Protein AF-A0A2P2GX58-F1 (afdb_monomer_lite)

Secondary structure (DSSP, 8-state):
--------HHHHHHHHHHHHHHHHT--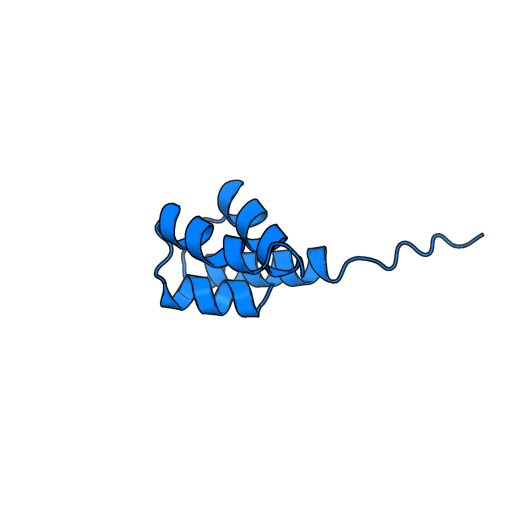--HHHHHHHHHHT-TTTHHHHHHHHHHTT--HHHHHHHHH--

pLDDT: mean 76.49, std 14.19, range [42.69, 90.06]

Organism: Streptomyces showdoensis (NCBI:txid68268)

Foldseek 3Di:
DDPPPPDPPLPQLLVQLQVLCVVVPHDDDPLSSVLSSQLSPPVRVVSNQVSCVVVPNDSVSSVVSSVSD

Radius of gyration: 12.34 Å; chains: 1; bounding box: 23×32×35 Å

Sequence (69 aa):
MAPVATAAPAQASQFDCQQYLLDVGYKVGAKTRQACSYGGSVTHAGLCYPILVSIGVKSLHATTACRLS

Structure (mmCIF, N/CA/C/O backbone):
data_AF-A0A2P2GX58-F1
#
_entry.id   AF-A0A2P2GX58-F1
#
loop_
_atom_site.group_PDB
_atom_site.id
_atom_site.type_symbol
_atom_site.label_atom_id
_atom_site.label_alt_id
_atom_site.label_comp_id
_atom_site.label_asym_id
_atom_site.label_entity_id
_atom_site.label_seq_id
_atom_site.pdbx_PDB_ins_code
_atom_site.Cartn_x
_atom_site.Cartn_y
_atom_site.Cartn_z
_atom_site.occupancy
_atom_site.B_iso_or_equiv
_atom_site.auth_seq_id
_atom_site.auth_comp_id
_atom_site.auth_asym_id
_atom_site.auth_atom_id
_atom_site.pdbx_PDB_model_num
ATOM 1 N N . MET A 1 1 ? 15.037 -25.527 -26.966 1.00 42.69 1 MET A N 1
ATOM 2 C CA . MET A 1 1 ? 14.274 -24.267 -26.851 1.00 42.69 1 MET A CA 1
ATOM 3 C C . MET A 1 1 ? 13.689 -24.223 -25.448 1.00 42.69 1 MET A C 1
ATOM 5 O O . MET A 1 1 ? 12.862 -25.061 -25.131 1.00 42.69 1 MET A O 1
ATOM 9 N N . ALA A 1 2 ? 14.208 -23.379 -24.561 1.00 48.56 2 ALA A N 1
ATOM 10 C CA . ALA A 1 2 ? 13.690 -23.245 -23.199 1.00 48.56 2 ALA A CA 1
ATOM 11 C C . ALA A 1 2 ? 13.138 -21.822 -23.057 1.00 48.56 2 ALA A C 1
ATOM 13 O O . ALA A 1 2 ? 13.834 -20.888 -23.466 1.00 48.56 2 ALA A O 1
ATOM 14 N N . PRO A 1 3 ? 11.911 -21.627 -22.549 1.00 46.91 3 PRO A N 1
ATOM 15 C CA . PRO A 1 3 ? 11.365 -20.297 -22.377 1.00 46.91 3 PRO A CA 1
ATOM 16 C C . PRO A 1 3 ? 12.050 -19.697 -21.153 1.00 46.91 3 PRO A C 1
ATOM 18 O O . PRO A 1 3 ? 11.707 -20.012 -20.018 1.00 46.91 3 PRO A O 1
ATOM 21 N N . VAL A 1 4 ? 13.051 -18.847 -21.359 1.00 46.50 4 VAL A N 1
ATOM 22 C CA . VAL A 1 4 ? 13.591 -18.032 -20.267 1.00 46.50 4 VAL A CA 1
ATOM 23 C C . VAL A 1 4 ? 12.650 -16.846 -20.092 1.00 46.50 4 VAL A C 1
ATOM 25 O O . VAL A 1 4 ? 12.953 -15.716 -20.458 1.00 46.50 4 VAL A O 1
ATOM 28 N N . ALA A 1 5 ? 11.463 -17.116 -19.558 1.00 52.94 5 ALA A N 1
ATOM 29 C CA . ALA A 1 5 ? 10.625 -16.088 -18.963 1.00 52.94 5 ALA A CA 1
ATOM 30 C C . ALA A 1 5 ? 11.096 -15.866 -17.518 1.00 52.94 5 ALA A C 1
ATOM 32 O O . ALA A 1 5 ? 10.355 -16.101 -16.571 1.00 52.94 5 ALA A O 1
ATOM 33 N N . THR A 1 6 ? 12.350 -15.449 -17.333 1.00 45.34 6 THR A N 1
ATOM 34 C CA . THR A 1 6 ? 12.877 -15.097 -16.005 1.00 45.34 6 THR A CA 1
ATOM 35 C C . THR A 1 6 ? 12.945 -13.584 -15.878 1.00 45.34 6 THR A C 1
ATOM 37 O O . THR A 1 6 ? 14.009 -12.986 -15.770 1.00 45.34 6 THR A O 1
ATOM 40 N N . ALA A 1 7 ? 11.781 -12.949 -15.920 1.00 46.91 7 ALA A N 1
ATOM 41 C CA . ALA A 1 7 ? 11.626 -11.565 -15.506 1.00 46.91 7 ALA A CA 1
ATOM 42 C C . ALA A 1 7 ? 10.347 -11.468 -14.686 1.00 46.91 7 ALA A C 1
ATOM 44 O O . ALA A 1 7 ? 9.288 -11.149 -15.217 1.00 46.91 7 ALA A O 1
ATOM 45 N N . ALA A 1 8 ? 10.422 -11.763 -13.389 1.00 43.91 8 ALA A N 1
ATOM 46 C CA . ALA A 1 8 ? 9.350 -11.342 -12.503 1.00 43.91 8 ALA A CA 1
ATOM 47 C C . ALA A 1 8 ? 9.781 -11.017 -11.061 1.00 43.91 8 ALA A C 1
ATOM 49 O O . ALA A 1 8 ? 9.077 -11.424 -10.137 1.00 43.91 8 ALA A O 1
ATOM 50 N N . PRO A 1 9 ? 10.845 -10.216 -10.821 1.00 50.31 9 PRO A N 1
ATOM 51 C CA . PRO A 1 9 ? 10.914 -9.499 -9.548 1.00 50.31 9 PRO A CA 1
ATOM 52 C C . PRO A 1 9 ? 9.636 -8.658 -9.350 1.00 50.31 9 PRO A C 1
ATOM 54 O O . PRO A 1 9 ? 9.055 -8.668 -8.279 1.00 50.31 9 PRO A O 1
ATOM 57 N N . ALA A 1 10 ? 9.068 -8.085 -10.419 1.00 52.34 10 ALA A N 1
ATOM 58 C CA . ALA A 1 10 ? 7.817 -7.330 -10.342 1.00 52.34 10 ALA A CA 1
ATOM 59 C C . ALA A 1 10 ? 6.565 -8.147 -9.952 1.00 52.34 10 ALA A C 1
ATOM 61 O O . ALA A 1 10 ? 5.598 -7.532 -9.513 1.00 52.34 10 ALA A O 1
ATOM 62 N N . GLN A 1 11 ? 6.524 -9.482 -10.126 1.00 52.41 11 GLN A N 1
ATOM 63 C CA . GLN A 1 11 ? 5.359 -10.290 -9.701 1.00 52.41 11 GLN A CA 1
ATOM 64 C C . GLN A 1 11 ? 5.492 -10.797 -8.268 1.00 52.41 11 GLN A C 1
ATOM 66 O O . GLN A 1 11 ? 4.495 -10.787 -7.549 1.00 52.41 11 GLN A O 1
ATOM 71 N N . ALA A 1 12 ? 6.690 -11.220 -7.852 1.00 57.53 12 ALA A N 1
ATOM 72 C CA . ALA A 1 12 ? 6.932 -11.655 -6.477 1.00 57.53 12 ALA A CA 1
ATOM 73 C C . ALA A 1 12 ? 6.714 -10.488 -5.510 1.00 57.53 12 ALA A C 1
ATOM 75 O O . ALA A 1 12 ? 5.859 -10.554 -4.635 1.00 57.53 12 ALA A O 1
ATOM 76 N N . SER A 1 13 ? 7.351 -9.354 -5.781 1.00 68.12 13 SER A N 1
ATOM 77 C CA . SER A 1 13 ? 7.249 -8.197 -4.909 1.00 68.12 13 SER A CA 1
ATOM 78 C C . SER A 1 13 ? 5.856 -7.539 -4.934 1.00 68.12 13 SER A C 1
ATOM 80 O O . SER A 1 13 ? 5.376 -7.007 -3.932 1.00 68.12 13 SER A O 1
ATOM 82 N N . GLN A 1 14 ? 5.122 -7.650 -6.054 1.00 73.88 14 GLN A N 1
ATOM 83 C CA . GLN A 1 14 ? 3.692 -7.318 -6.065 1.00 73.88 14 GLN A CA 1
ATOM 84 C C . GLN A 1 14 ? 2.900 -8.191 -5.096 1.00 73.88 14 GLN A C 1
ATOM 86 O O . GLN A 1 14 ? 2.077 -7.671 -4.343 1.00 73.88 14 GLN A O 1
ATOM 91 N N . PHE A 1 15 ? 3.151 -9.499 -5.110 1.00 81.25 15 PHE A N 1
ATOM 92 C CA . PHE A 1 15 ? 2.475 -10.445 -4.237 1.00 81.25 15 PHE A CA 1
ATOM 93 C C . PHE A 1 15 ? 2.805 -10.195 -2.761 1.00 81.25 15 PHE A C 1
ATOM 95 O O . PHE A 1 15 ? 1.877 -10.159 -1.956 1.00 81.25 15 PHE A O 1
ATOM 102 N N . ASP A 1 16 ? 4.067 -9.935 -2.411 1.00 84.62 16 ASP A N 1
ATOM 103 C CA . ASP A 1 16 ? 4.489 -9.584 -1.046 1.00 84.62 16 ASP A CA 1
ATOM 104 C C . ASP A 1 16 ? 3.833 -8.285 -0.551 1.00 84.62 16 ASP A C 1
ATOM 106 O O . ASP A 1 16 ? 3.263 -8.245 0.542 1.00 84.62 16 ASP A O 1
ATOM 110 N N . CYS A 1 17 ? 3.814 -7.239 -1.382 1.00 83.75 17 CYS A N 1
ATOM 111 C CA . CYS A 1 17 ? 3.124 -5.982 -1.080 1.00 83.75 17 CYS A CA 1
ATOM 112 C C . CYS A 1 17 ? 1.620 -6.197 -0.826 1.00 83.75 17 CYS A C 1
ATOM 114 O O . CYS A 1 17 ? 1.050 -5.654 0.125 1.00 83.75 17 CYS A O 1
ATOM 116 N N . GLN A 1 18 ? 0.967 -7.027 -1.642 1.00 87.12 18 GLN A N 1
ATOM 117 C CA . GLN A 1 18 ? -0.443 -7.369 -1.464 1.00 87.12 18 GLN A CA 1
ATOM 118 C C . GLN A 1 18 ? -0.687 -8.212 -0.207 1.00 87.12 18 GLN A C 1
ATOM 120 O O . GLN A 1 18 ? -1.623 -7.928 0.538 1.00 87.12 18 GLN A O 1
ATOM 125 N N . GLN A 1 19 ? 0.132 -9.236 0.030 1.00 88.25 19 GLN A N 1
ATOM 126 C CA . GLN A 1 19 ? 0.025 -10.106 1.200 1.00 88.25 19 GLN A CA 1
ATOM 127 C C . GLN A 1 19 ? 0.212 -9.322 2.493 1.00 88.25 19 GLN A C 1
ATOM 129 O O . GLN A 1 19 ? -0.624 -9.439 3.380 1.00 88.25 19 GLN A O 1
ATOM 134 N N . TYR A 1 20 ? 1.217 -8.445 2.567 1.00 87.50 20 TYR A N 1
ATOM 135 C CA . TYR A 1 20 ? 1.411 -7.565 3.720 1.00 87.50 20 TYR A CA 1
ATOM 136 C C . TYR A 1 20 ? 0.167 -6.714 3.997 1.00 87.50 20 TYR A C 1
ATOM 138 O O . TYR A 1 20 ? -0.278 -6.592 5.134 1.00 87.50 20 TYR A O 1
ATOM 146 N N . LEU A 1 21 ? -0.437 -6.141 2.954 1.00 86.88 21 LEU A N 1
ATOM 147 C CA . LEU A 1 21 ? -1.648 -5.341 3.117 1.00 86.88 21 LEU A CA 1
ATOM 148 C C . LEU A 1 21 ? -2.835 -6.190 3.584 1.00 86.88 21 LEU A C 1
ATOM 150 O O . LEU A 1 21 ? -3.575 -5.726 4.447 1.00 86.88 21 LEU A O 1
ATOM 154 N N . LEU A 1 22 ? -3.000 -7.415 3.076 1.00 89.62 22 LEU A N 1
ATOM 155 C CA . LEU A 1 22 ? -4.030 -8.352 3.546 1.00 89.62 22 LEU A CA 1
ATOM 156 C C . LEU A 1 22 ? -3.821 -8.752 5.008 1.00 89.62 22 LEU A C 1
ATOM 158 O O . LEU A 1 22 ? -4.781 -8.724 5.773 1.00 89.62 22 LEU A O 1
ATOM 162 N N . ASP A 1 23 ? -2.585 -9.075 5.388 1.00 90.06 23 ASP A N 1
ATOM 163 C CA . ASP A 1 23 ? -2.195 -9.486 6.742 1.00 90.06 23 ASP A CA 1
ATOM 164 C C . ASP A 1 23 ? -2.452 -8.371 7.766 1.00 90.06 23 ASP A C 1
ATOM 166 O O . ASP A 1 23 ? -3.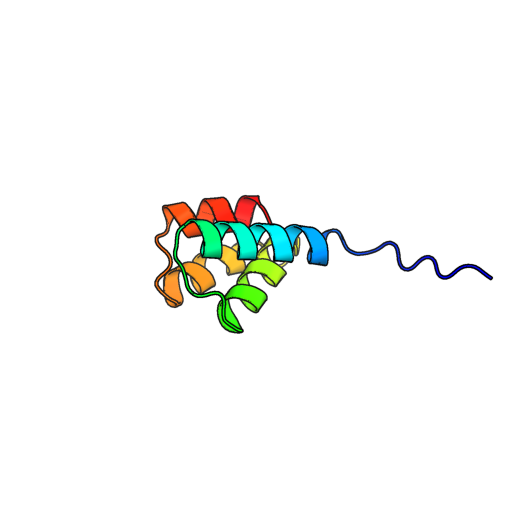028 -8.595 8.828 1.00 90.06 23 ASP A O 1
ATOM 170 N N . VAL A 1 24 ? -2.158 -7.125 7.384 1.00 88.50 24 VAL A N 1
ATOM 171 C CA . VAL A 1 24 ? -2.463 -5.936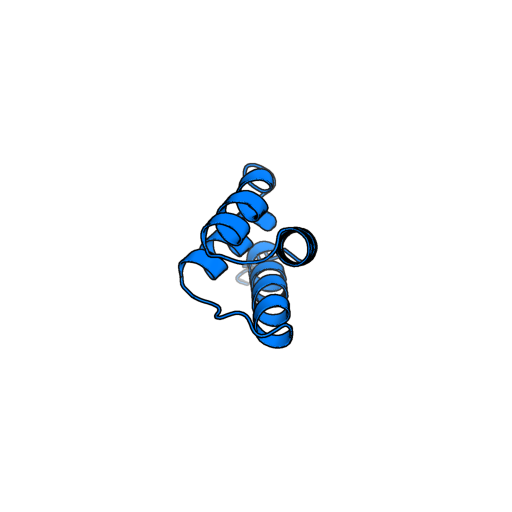 8.193 1.00 88.50 24 VAL A CA 1
ATOM 172 C C . VAL A 1 24 ? -3.975 -5.638 8.257 1.00 88.50 24 VAL A C 1
ATOM 174 O O . VAL A 1 24 ? -4.420 -4.866 9.108 1.00 88.50 24 VAL A O 1
ATOM 177 N N . GLY A 1 25 ? -4.789 -6.243 7.386 1.00 89.12 25 GLY A N 1
ATOM 178 C CA . GLY A 1 25 ? -6.249 -6.094 7.367 1.00 89.12 25 GLY A CA 1
ATOM 179 C C . GLY A 1 25 ? -6.790 -5.114 6.319 1.00 89.12 25 GLY A C 1
ATOM 180 O O . GLY A 1 25 ? -7.959 -4.724 6.375 1.00 89.12 25 GLY A O 1
ATOM 181 N N . TYR A 1 26 ? -5.976 -4.705 5.345 1.00 87.75 26 TYR A N 1
ATOM 182 C CA . TYR A 1 26 ? -6.425 -3.918 4.198 1.00 87.75 26 TYR A CA 1
ATOM 183 C C . TYR A 1 26 ? -7.037 -4.792 3.106 1.00 87.75 26 TYR A C 1
ATOM 185 O O . TYR A 1 26 ? -6.644 -5.930 2.855 1.00 87.75 26 TYR A O 1
ATOM 193 N N . LYS A 1 27 ? -7.985 -4.208 2.370 1.00 86.00 27 LYS A N 1
ATOM 194 C CA . LYS A 1 27 ? -8.567 -4.843 1.189 1.00 86.00 27 LYS A CA 1
ATOM 195 C C . LYS A 1 27 ? -7.647 -4.651 -0.010 1.00 86.00 27 LYS A C 1
ATOM 197 O O . LYS A 1 27 ? -7.481 -3.535 -0.504 1.00 86.00 27 LYS A O 1
ATOM 202 N N . VAL A 1 28 ? -7.096 -5.748 -0.518 1.00 84.44 28 VAL A N 1
ATOM 203 C CA . VAL A 1 28 ? -6.357 -5.743 -1.783 1.00 84.44 28 VAL A CA 1
ATOM 204 C C . VAL A 1 28 ? -7.337 -5.747 -2.948 1.00 84.44 28 VAL A C 1
ATOM 206 O O . VAL A 1 28 ? -7.988 -6.749 -3.234 1.00 84.44 28 VAL A O 1
ATOM 209 N N . GLY A 1 29 ? -7.430 -4.607 -3.628 1.00 83.81 29 GLY A N 1
ATOM 210 C CA . GLY A 1 29 ? -8.201 -4.446 -4.859 1.00 83.81 29 GLY A CA 1
ATOM 211 C C . GLY A 1 29 ? -7.314 -4.183 -6.076 1.00 83.81 29 GLY A C 1
ATOM 212 O O . GLY A 1 29 ? -6.084 -4.239 -6.005 1.00 83.81 29 GLY A O 1
ATOM 213 N N . ALA A 1 30 ? -7.943 -3.826 -7.198 1.00 84.00 30 ALA A N 1
ATOM 214 C CA . ALA A 1 30 ? -7.237 -3.465 -8.429 1.00 84.00 30 ALA A CA 1
ATOM 215 C C . ALA A 1 30 ? -6.254 -2.296 -8.223 1.00 84.00 30 ALA A C 1
ATOM 217 O O . ALA A 1 30 ? -5.118 -2.364 -8.680 1.00 84.00 30 ALA A O 1
ATOM 218 N N . LYS A 1 31 ? -6.647 -1.264 -7.460 1.00 83.12 31 LYS A N 1
ATOM 219 C CA . LYS A 1 31 ? -5.775 -0.118 -7.145 1.00 83.12 31 LYS A CA 1
ATOM 220 C C . LYS A 1 31 ? -4.568 -0.509 -6.291 1.00 83.12 31 LYS A C 1
ATOM 222 O O . LYS A 1 31 ? -3.482 0.009 -6.510 1.00 83.12 31 LYS A O 1
ATOM 227 N N . THR A 1 32 ? -4.741 -1.444 -5.356 1.00 84.25 32 THR A N 1
ATOM 228 C CA . THR A 1 32 ? -3.647 -1.970 -4.531 1.00 84.25 32 THR A CA 1
ATOM 229 C C . THR A 1 32 ? -2.652 -2.754 -5.379 1.00 84.25 32 THR A C 1
ATOM 231 O O . THR A 1 32 ? -1.456 -2.511 -5.284 1.00 84.25 32 THR A O 1
ATOM 234 N N . ARG A 1 33 ? -3.144 -3.627 -6.272 1.00 84.31 33 ARG A N 1
ATOM 235 C CA . ARG A 1 33 ? -2.311 -4.322 -7.272 1.00 84.31 33 ARG A CA 1
ATOM 236 C C . ARG A 1 33 ? -1.522 -3.339 -8.125 1.00 84.31 33 ARG A C 1
ATOM 238 O O . ARG A 1 33 ? -0.319 -3.492 -8.285 1.00 84.31 33 ARG A O 1
ATOM 245 N N . GLN A 1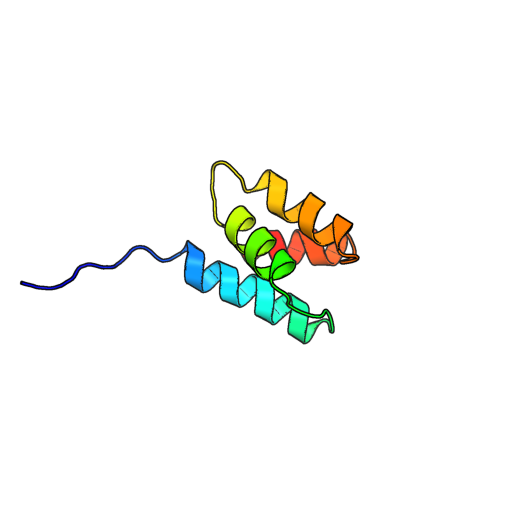 34 ? -2.197 -2.309 -8.627 1.00 83.75 34 GLN A N 1
ATOM 246 C CA . GLN A 1 34 ? -1.569 -1.278 -9.442 1.00 83.75 34 GLN A CA 1
ATOM 247 C C . GLN A 1 34 ? -0.480 -0.530 -8.655 1.00 83.75 34 GLN A C 1
ATOM 249 O O . GLN A 1 34 ? 0.627 -0.372 -9.157 1.00 83.75 34 GLN A O 1
ATOM 254 N N . ALA A 1 35 ? -0.750 -0.143 -7.404 1.00 83.50 35 ALA A N 1
ATOM 255 C CA . ALA A 1 35 ? 0.230 0.503 -6.532 1.00 83.50 35 ALA A CA 1
ATOM 256 C C . ALA A 1 35 ? 1.462 -0.378 -6.281 1.00 83.50 35 ALA A C 1
ATOM 258 O O . ALA A 1 35 ? 2.587 0.071 -6.489 1.00 83.50 35 ALA A O 1
ATOM 259 N N . CYS A 1 36 ? 1.248 -1.644 -5.915 1.00 81.38 36 CYS A N 1
ATOM 260 C CA . CYS A 1 36 ? 2.322 -2.613 -5.721 1.00 81.38 36 CYS A CA 1
ATOM 261 C C . CYS A 1 36 ? 3.117 -2.848 -7.021 1.00 81.38 36 CYS A C 1
ATOM 263 O O . CYS A 1 36 ? 4.331 -3.015 -6.979 1.00 81.38 36 CYS A O 1
ATOM 265 N N . SER A 1 37 ? 2.465 -2.792 -8.190 1.00 81.38 37 SER A N 1
ATOM 266 C CA . SER A 1 37 ? 3.143 -2.887 -9.492 1.00 81.38 37 SER A CA 1
ATOM 267 C C . SER A 1 37 ? 4.060 -1.702 -9.775 1.00 81.38 37 SER A C 1
ATOM 269 O O . SER A 1 37 ? 5.063 -1.857 -10.478 1.00 81.38 37 SER A O 1
ATOM 271 N N . TYR A 1 38 ? 3.726 -0.522 -9.256 1.00 81.06 38 TYR A N 1
ATOM 272 C CA . TYR A 1 38 ? 4.580 0.652 -9.380 1.00 81.06 38 TYR A CA 1
ATOM 273 C C . TYR A 1 38 ? 5.758 0.616 -8.417 1.00 81.06 38 TYR A C 1
ATOM 275 O O . TYR A 1 38 ? 6.820 1.106 -8.778 1.00 81.06 38 TYR A O 1
ATOM 283 N N . GLY A 1 39 ? 5.599 0.015 -7.237 1.00 73.06 39 GLY A N 1
ATOM 284 C CA . GLY A 1 39 ? 6.667 -0.085 -6.245 1.00 73.06 39 GLY A CA 1
ATOM 285 C C . GLY A 1 39 ? 7.884 -0.872 -6.747 1.00 73.06 39 GLY A C 1
ATOM 286 O O . GLY A 1 39 ? 9.006 -0.391 -6.625 1.00 73.06 39 GLY A O 1
ATOM 287 N N . GLY A 1 40 ? 7.652 -1.971 -7.472 1.00 68.56 40 GLY A N 1
ATOM 288 C CA . GLY A 1 40 ? 8.713 -2.742 -8.137 1.00 68.56 40 GLY A CA 1
ATOM 289 C C . GLY A 1 40 ? 9.234 -2.139 -9.446 1.00 68.56 40 GLY A C 1
ATOM 290 O O . GLY A 1 40 ? 10.110 -2.711 -10.096 1.00 68.56 40 GLY A O 1
ATOM 291 N N . SER A 1 41 ? 8.694 -0.995 -9.874 1.00 69.50 41 SER A N 1
ATOM 292 C CA . SER A 1 41 ? 9.129 -0.300 -11.086 1.00 69.50 41 SER A CA 1
ATOM 293 C C . SER A 1 41 ? 10.132 0.797 -10.746 1.00 69.50 41 SER A C 1
ATOM 295 O O . SER A 1 41 ? 9.771 1.801 -10.145 1.00 69.50 41 SER A O 1
ATOM 297 N N . VAL A 1 42 ? 11.368 0.693 -11.237 1.00 66.06 42 VAL A N 1
ATOM 298 C CA . VAL A 1 42 ? 12.440 1.684 -10.983 1.00 66.06 42 VAL A CA 1
ATOM 299 C C . VAL A 1 42 ? 12.041 3.114 -11.389 1.00 66.06 42 VAL A C 1
ATOM 301 O O . VAL A 1 42 ? 12.426 4.086 -10.751 1.00 66.06 42 VAL A O 1
ATOM 304 N N . THR A 1 43 ? 11.223 3.243 -12.436 1.00 70.69 43 THR A N 1
ATOM 305 C CA . THR A 1 43 ? 10.732 4.523 -12.973 1.00 70.69 43 THR A CA 1
ATOM 306 C C . THR A 1 43 ? 9.524 5.077 -12.213 1.00 70.69 43 THR A C 1
ATOM 308 O O . THR A 1 43 ? 9.297 6.282 -12.213 1.00 70.69 43 THR A O 1
ATOM 311 N N . HIS A 1 44 ? 8.736 4.209 -11.574 1.00 70.12 44 HIS A N 1
ATOM 312 C CA . HIS A 1 44 ? 7.447 4.564 -10.972 1.00 70.12 44 HIS A CA 1
ATOM 313 C C . HIS A 1 44 ? 7.359 4.232 -9.478 1.00 70.12 44 HIS A C 1
ATOM 315 O O . HIS A 1 44 ? 6.288 4.394 -8.899 1.00 70.12 44 HIS A O 1
ATOM 321 N N . ALA A 1 45 ? 8.460 3.847 -8.827 1.00 66.44 45 ALA A N 1
ATOM 322 C CA . ALA A 1 45 ? 8.501 3.499 -7.404 1.00 66.44 45 ALA A CA 1
ATOM 323 C C . ALA A 1 45 ? 7.894 4.599 -6.514 1.00 66.44 45 ALA A C 1
ATOM 325 O O . ALA A 1 45 ? 7.207 4.315 -5.533 1.00 66.44 45 ALA A O 1
ATOM 326 N N . GLY A 1 46 ? 8.043 5.868 -6.916 1.00 72.94 46 GLY A N 1
ATOM 327 C CA . GLY A 1 46 ? 7.437 7.017 -6.237 1.00 72.94 46 GLY A CA 1
ATOM 328 C C . GLY A 1 46 ? 5.903 7.081 -6.287 1.00 72.94 46 GLY A C 1
ATOM 329 O O . GLY A 1 46 ? 5.313 7.802 -5.487 1.00 72.94 46 GLY A O 1
ATOM 330 N N . LEU A 1 47 ? 5.239 6.336 -7.180 1.00 81.06 47 LEU A N 1
ATOM 331 C CA . LEU A 1 47 ? 3.775 6.292 -7.306 1.00 81.06 47 LEU A CA 1
ATOM 332 C C . LEU A 1 47 ? 3.116 5.256 -6.391 1.00 81.06 47 LEU A C 1
ATOM 334 O O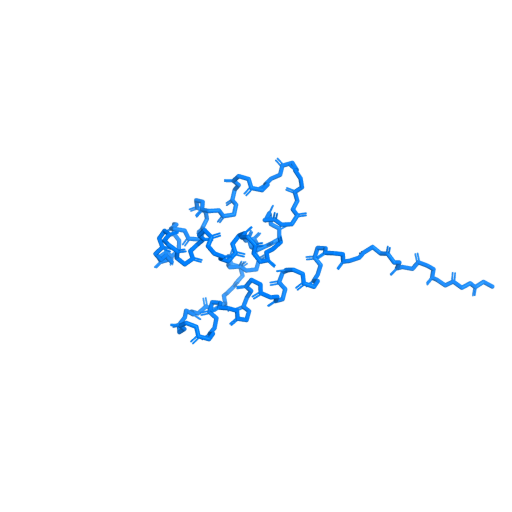 . LEU A 1 47 ? 1.922 5.365 -6.116 1.00 81.06 47 LEU A O 1
ATOM 338 N N . CYS A 1 48 ? 3.871 4.285 -5.879 1.00 82.88 48 CYS A N 1
ATOM 339 C CA . CYS A 1 48 ? 3.327 3.267 -4.986 1.00 82.88 48 CYS A CA 1
ATOM 340 C C . CYS A 1 48 ? 2.714 3.896 -3.717 1.00 82.88 48 CYS A C 1
ATOM 342 O O . CYS A 1 48 ? 1.538 3.680 -3.410 1.00 82.88 48 CYS A O 1
ATOM 344 N N . TYR A 1 49 ? 3.471 4.765 -3.039 1.00 85.94 49 TYR A N 1
ATOM 345 C CA . TYR A 1 49 ? 3.042 5.444 -1.814 1.00 85.94 49 TYR A CA 1
ATOM 346 C C . TYR A 1 49 ? 1.777 6.310 -1.984 1.00 85.94 49 TYR A C 1
ATOM 348 O O . TYR A 1 49 ? 0.805 6.078 -1.259 1.00 85.94 49 TYR A O 1
ATOM 356 N N . PRO A 1 50 ? 1.719 7.285 -2.919 1.00 87.94 50 PRO A N 1
ATOM 357 C CA . PRO A 1 50 ? 0.556 8.161 -3.047 1.00 87.94 50 PRO A CA 1
ATOM 358 C C . PRO A 1 50 ? -0.713 7.401 -3.443 1.00 87.94 50 PRO A C 1
ATOM 360 O O . PRO A 1 50 ? -1.796 7.773 -2.995 1.00 87.94 50 PRO A O 1
ATOM 363 N N . ILE A 1 51 ? -0.611 6.319 -4.223 1.00 87.19 51 ILE A N 1
ATOM 364 C CA . ILE A 1 51 ? -1.781 5.516 -4.602 1.00 87.19 51 ILE A CA 1
ATOM 365 C C . ILE A 1 51 ? -2.312 4.738 -3.396 1.00 87.19 51 ILE A C 1
ATOM 367 O O . ILE A 1 51 ? -3.520 4.759 -3.158 1.00 87.19 51 ILE A O 1
ATOM 371 N N . LEU A 1 52 ? -1.434 4.103 -2.610 1.00 85.12 52 LEU A N 1
ATOM 372 C CA . LEU A 1 52 ? -1.819 3.396 -1.382 1.00 85.12 52 LEU A CA 1
ATOM 373 C C . LEU A 1 52 ? -2.475 4.343 -0.370 1.00 85.12 52 LEU A C 1
ATOM 375 O O . LEU A 1 52 ? -3.548 4.042 0.155 1.00 85.12 52 LEU A O 1
ATOM 379 N N . VAL A 1 53 ? -1.892 5.522 -0.154 1.00 89.62 53 VAL A N 1
ATOM 380 C CA . VAL A 1 53 ? -2.475 6.538 0.735 1.00 89.62 53 VAL A CA 1
ATOM 381 C C . VAL A 1 53 ? -3.816 7.049 0.202 1.00 89.62 53 VAL A C 1
ATOM 383 O O . VAL A 1 53 ? -4.770 7.184 0.967 1.00 89.62 53 VAL A O 1
ATOM 386 N N . SER A 1 54 ? -3.938 7.257 -1.112 1.00 89.25 54 SER A N 1
ATOM 387 C CA . SER A 1 54 ? -5.181 7.717 -1.748 1.00 89.25 54 SER A CA 1
ATOM 388 C C . SER A 1 54 ? -6.335 6.712 -1.631 1.00 89.25 54 SER A C 1
ATOM 390 O O . SER A 1 54 ? -7.496 7.120 -1.618 1.00 89.25 54 SER A O 1
ATOM 392 N N . ILE A 1 55 ? -6.048 5.412 -1.497 1.00 87.50 55 ILE A N 1
ATOM 393 C CA . ILE A 1 55 ? -7.069 4.378 -1.251 1.00 87.50 55 ILE A CA 1
ATOM 394 C C . ILE A 1 55 ? -7.324 4.104 0.239 1.00 87.50 55 ILE A C 1
ATOM 396 O O . ILE A 1 55 ? -8.080 3.190 0.564 1.00 87.50 55 ILE A O 1
ATOM 400 N N . GLY A 1 56 ? -6.719 4.885 1.139 1.00 86.94 56 GLY A N 1
ATOM 401 C CA . GLY A 1 56 ? -6.943 4.795 2.583 1.00 86.94 56 GLY A CA 1
ATOM 402 C C . GLY A 1 56 ? -5.970 3.887 3.338 1.00 86.94 56 GLY A C 1
ATOM 403 O O . GLY A 1 56 ? -6.200 3.604 4.514 1.00 86.94 56 GLY A O 1
ATOM 404 N N . VAL A 1 57 ? -4.878 3.435 2.712 1.00 88.38 57 VAL A N 1
ATOM 405 C CA . VAL A 1 57 ? -3.789 2.765 3.439 1.00 88.38 57 VAL A CA 1
ATOM 406 C C . VAL A 1 57 ? -3.017 3.812 4.232 1.00 88.38 57 VAL A C 1
ATOM 408 O O . VAL A 1 57 ? -2.623 4.842 3.687 1.00 88.38 57 VAL A O 1
ATOM 411 N N . LYS A 1 58 ? -2.770 3.576 5.527 1.00 89.94 58 LYS A N 1
ATOM 412 C CA . LYS A 1 58 ? -1.953 4.522 6.305 1.00 89.94 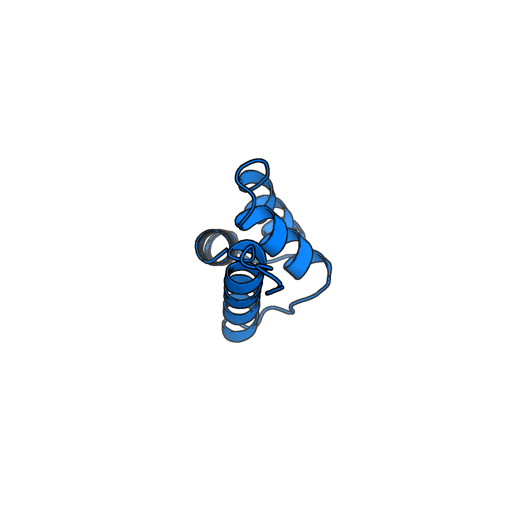58 LYS A CA 1
ATOM 413 C C . LYS A 1 58 ? -0.563 4.637 5.690 1.00 89.94 58 LYS A C 1
ATOM 415 O O . LYS A 1 58 ? 0.030 3.634 5.303 1.00 89.94 58 LYS A O 1
ATOM 420 N N . SER A 1 59 ? -0.013 5.844 5.715 1.00 86.38 59 SER A N 1
ATOM 421 C CA . SER A 1 59 ? 1.329 6.173 5.223 1.00 86.38 59 SER A CA 1
ATOM 422 C C . SER A 1 59 ? 2.412 5.200 5.700 1.00 86.38 59 SER A C 1
ATOM 424 O O . SER A 1 59 ? 3.234 4.768 4.901 1.00 86.38 59 SER A O 1
ATOM 426 N N . LEU A 1 60 ? 2.379 4.778 6.969 1.00 86.44 60 LEU A N 1
ATOM 427 C CA . LEU A 1 60 ? 3.336 3.805 7.506 1.00 86.44 60 LEU A CA 1
ATOM 428 C C . LEU A 1 60 ? 3.242 2.434 6.809 1.00 86.44 60 LEU A C 1
ATOM 430 O O . LEU A 1 60 ? 4.256 1.875 6.404 1.00 86.44 60 LEU A O 1
ATOM 434 N N . HIS A 1 61 ? 2.025 1.914 6.624 1.00 87.06 61 HIS A N 1
ATOM 435 C CA . HIS A 1 61 ? 1.804 0.639 5.936 1.00 87.06 61 HIS A CA 1
ATOM 436 C C . HIS A 1 61 ? 2.059 0.754 4.436 1.00 87.06 61 HIS A C 1
ATOM 438 O O . HIS A 1 61 ? 2.584 -0.181 3.847 1.00 87.06 61 HIS A O 1
ATOM 444 N N . ALA A 1 62 ? 1.746 1.903 3.832 1.00 85.38 62 ALA A N 1
ATOM 445 C CA . ALA A 1 62 ? 2.046 2.182 2.436 1.00 85.38 62 ALA A CA 1
ATOM 446 C C . ALA A 1 62 ? 3.560 2.151 2.181 1.00 85.38 62 ALA A C 1
ATOM 448 O O . ALA A 1 62 ? 4.005 1.472 1.265 1.00 85.38 62 ALA A O 1
ATOM 449 N N . THR A 1 63 ? 4.360 2.810 3.023 1.00 84.88 63 THR A N 1
ATOM 450 C CA . THR A 1 63 ? 5.827 2.798 2.912 1.00 84.88 63 THR A CA 1
ATOM 451 C C . THR A 1 63 ? 6.405 1.395 3.071 1.00 84.88 63 THR A C 1
ATOM 453 O O . THR A 1 63 ? 7.273 1.011 2.291 1.00 84.88 63 THR A O 1
ATOM 456 N N . THR A 1 64 ? 5.927 0.618 4.049 1.00 86.00 64 THR A N 1
ATOM 457 C CA . THR A 1 64 ? 6.369 -0.773 4.220 1.00 86.00 64 THR A CA 1
ATOM 458 C C . THR A 1 64 ? 5.970 -1.628 3.020 1.00 86.00 64 THR A C 1
ATOM 460 O O . THR A 1 64 ? 6.821 -2.308 2.463 1.00 86.00 64 THR A O 1
ATOM 463 N N . ALA A 1 65 ? 4.725 -1.530 2.551 1.00 83.38 65 ALA A N 1
ATOM 464 C CA . ALA A 1 65 ? 4.251 -2.261 1.378 1.00 83.38 65 ALA A CA 1
ATOM 465 C C . ALA A 1 65 ? 5.064 -1.919 0.114 1.00 83.38 65 ALA A C 1
ATOM 467 O O . ALA A 1 65 ? 5.472 -2.822 -0.604 1.00 83.38 65 ALA A O 1
ATOM 468 N N . CYS A 1 66 ? 5.386 -0.639 -0.106 1.00 79.31 66 CYS A N 1
ATOM 469 C CA . CYS A 1 66 ? 6.239 -0.193 -1.217 1.00 79.31 66 CYS A CA 1
ATOM 470 C C . CYS A 1 66 ? 7.725 -0.536 -1.058 1.00 79.31 66 CYS A C 1
ATOM 472 O O . CYS A 1 66 ? 8.494 -0.386 -1.999 1.00 79.31 66 CYS A O 1
ATOM 474 N N . ARG A 1 67 ? 8.170 -0.928 0.138 1.00 80.25 67 ARG A N 1
ATOM 475 C CA . ARG A 1 67 ? 9.516 -1.483 0.343 1.00 80.25 67 ARG A CA 1
ATOM 476 C C . ARG A 1 67 ? 9.570 -2.986 0.107 1.00 80.25 67 ARG A C 1
ATOM 478 O O . ARG A 1 67 ? 10.653 -3.508 -0.123 1.00 80.25 67 ARG A O 1
ATOM 485 N N . LEU A 1 68 ? 8.427 -3.658 0.224 1.00 76.31 68 LEU A N 1
ATOM 486 C CA . LEU A 1 68 ? 8.264 -5.085 -0.046 1.00 76.31 68 LEU A CA 1
ATOM 487 C C . LEU A 1 68 ? 7.949 -5.361 -1.529 1.00 76.31 68 LEU A C 1
ATOM 489 O O . LEU A 1 68 ? 7.925 -6.518 -1.935 1.00 76.31 68 LEU A O 1
ATOM 493 N N . SER A 1 69 ? 7.705 -4.302 -2.313 1.00 69.19 69 SER A N 1
ATOM 494 C CA . SER A 1 69 ? 7.460 -4.308 -3.761 1.00 69.19 69 SER A CA 1
ATOM 495 C C . SER A 1 69 ? 8.711 -4.172 -4.621 1.00 69.19 69 SER A C 1
ATOM 497 O O . SER A 1 69 ? 9.718 -3.639 -4.119 1.00 69.19 69 SER A O 1
#